Protein AF-A0A3A2ZWG3-F1 (afdb_monomer_lite)

Secondary structure (DSSP, 8-state):
---TTTTTTEEEEBTTTTB-S--SSEEEEETTT--EEEEE-SS-EEE-GGG----SSHHHHHHHHHHT---EESSGGG-SS---S--EEESSSTTSS-EE-TTSPBPPHHHHHTT--

Sequence (117 aa):
MYFNKGASGLTFYNSAHRSREYETPTKVCCSFCRSPIMDEGRRVCLIFPESIDFGDSPEEKLEWRKAFEVSCHIFYEERVLEILDGKTKWAGIDNNSEMLDDLGNPKGEEDRVHSLE

Foldseek 3Di:
DDDPPPCPQKWWADPVVRDRDDDAQIFIAGNPPRHTAWGDHPPDIGGDLVNDDDDPDPVRVVVSVVVPPDQEAACCCPDPDQDQPQHWYFVHDPPPGFTADSVRHGDDPVVVVVVPD

InterPro domains:
  IPR011057 Mss4-like superfamily [SSF51316] (5-96)

Structure (mmCIF, N/CA/C/O backbone):
data_AF-A0A3A2ZWG3-F1
#
_entry.id   AF-A0A3A2ZWG3-F1
#
loop_
_atom_site.group_PDB
_atom_site.id
_atom_site.type_symbol
_atom_site.label_atom_id
_atom_site.label_alt_id
_atom_site.label_comp_id
_atom_site.label_asym_id
_atom_site.label_entity_id
_atom_site.label_seq_id
_atom_site.pdbx_PDB_ins_code
_atom_site.Cartn_x
_atom_site.Cartn_y
_atom_site.Cartn_z
_atom_site.occupancy
_atom_site.B_iso_or_equiv
_atom_site.auth_seq_id
_atom_site.auth_comp_id
_atom_site.auth_asym_id
_atom_site.auth_atom_id
_atom_site.pdbx_PDB_model_num
ATOM 1 N N . MET A 1 1 ? 0.455 3.974 -14.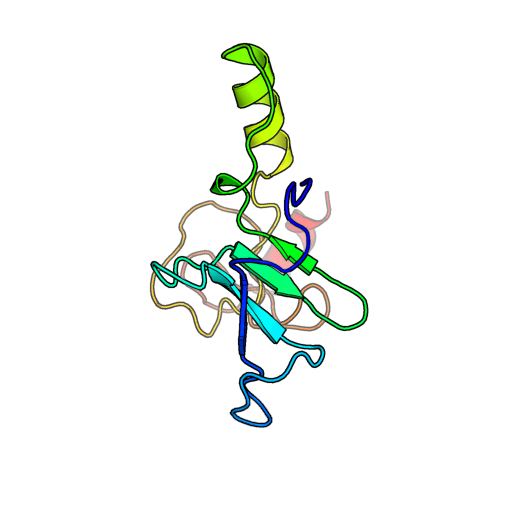958 1.00 61.56 1 MET A N 1
ATOM 2 C CA . MET A 1 1 ? 1.703 3.213 -14.739 1.00 61.56 1 MET A CA 1
ATOM 3 C C . MET A 1 1 ? 1.967 2.348 -15.964 1.00 61.56 1 MET A C 1
ATOM 5 O O . MET A 1 1 ? 1.154 1.483 -16.261 1.00 61.56 1 MET A O 1
ATOM 9 N N . TYR A 1 2 ? 3.032 2.625 -16.718 1.00 71.25 2 TYR A N 1
ATOM 10 C CA . TYR A 1 2 ? 3.375 1.878 -17.932 1.00 71.25 2 TYR A CA 1
ATOM 11 C C . TYR A 1 2 ? 4.712 1.160 -17.734 1.00 71.25 2 TYR A C 1
ATOM 13 O O . TYR A 1 2 ? 5.746 1.802 -17.558 1.00 71.25 2 TYR A O 1
ATOM 21 N N . PHE A 1 3 ? 4.697 -0.174 -17.759 1.00 82.50 3 PHE A N 1
ATOM 22 C CA . PHE A 1 3 ? 5.920 -0.974 -17.721 1.00 82.50 3 PHE A CA 1
ATOM 23 C C . PHE A 1 3 ? 6.554 -1.009 -19.115 1.00 82.50 3 PHE A C 1
ATOM 25 O O . PHE A 1 3 ? 6.177 -1.813 -19.966 1.00 82.50 3 PHE A O 1
ATOM 32 N N . ASN A 1 4 ? 7.554 -0.159 -19.348 1.00 86.12 4 ASN A N 1
ATOM 33 C CA . ASN A 1 4 ? 8.224 -0.024 -20.649 1.00 86.12 4 ASN A CA 1
ATOM 34 C C . ASN A 1 4 ? 8.954 -1.289 -21.145 1.00 86.12 4 ASN A C 1
ATOM 36 O O . ASN A 1 4 ? 9.284 -1.375 -22.326 1.00 86.12 4 ASN A O 1
ATOM 40 N N . LYS A 1 5 ? 9.197 -2.267 -20.266 1.00 89.19 5 LYS A N 1
ATOM 41 C CA . LYS A 1 5 ? 9.825 -3.562 -20.578 1.00 89.19 5 LYS A CA 1
ATOM 42 C C . LYS A 1 5 ? 8.927 -4.760 -20.232 1.00 89.19 5 LYS A C 1
ATOM 44 O O . LYS A 1 5 ? 9.417 -5.885 -20.090 1.00 89.19 5 LYS A O 1
ATOM 49 N N . GLY A 1 6 ? 7.620 -4.531 -20.078 1.00 89.19 6 GLY A N 1
ATOM 50 C CA . GLY A 1 6 ? 6.684 -5.546 -19.595 1.00 89.19 6 GLY A CA 1
ATOM 51 C C . GLY A 1 6 ? 7.113 -6.099 -18.232 1.00 89.19 6 GLY A C 1
ATOM 52 O O . GLY A 1 6 ? 7.567 -5.349 -17.373 1.00 89.19 6 GLY A O 1
ATOM 53 N N . ALA A 1 7 ? 7.028 -7.419 -18.051 1.00 91.38 7 ALA A N 1
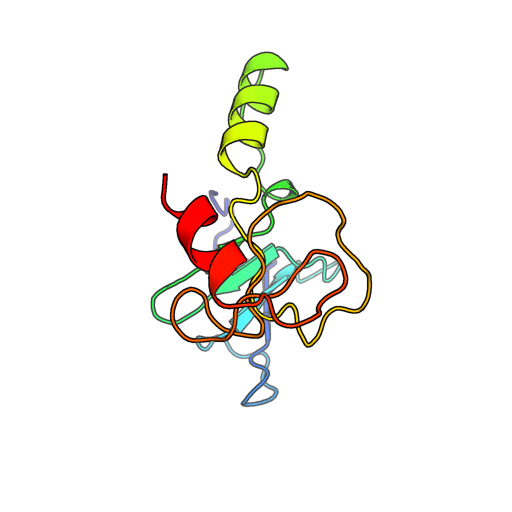ATOM 54 C CA . ALA A 1 7 ? 7.448 -8.082 -16.813 1.00 91.38 7 ALA A CA 1
ATOM 55 C C . ALA A 1 7 ? 8.978 -8.206 -16.646 1.00 91.38 7 ALA A C 1
ATOM 57 O O . ALA A 1 7 ? 9.456 -8.673 -15.610 1.00 91.38 7 ALA A O 1
ATOM 58 N N . SER A 1 8 ? 9.769 -7.811 -17.650 1.00 93.75 8 SER A N 1
ATOM 59 C CA . SER A 1 8 ? 11.228 -7.916 -17.575 1.00 93.75 8 SER A CA 1
ATOM 60 C C . SER A 1 8 ? 11.773 -6.986 -16.494 1.00 93.75 8 SER A C 1
ATOM 62 O O . SER A 1 8 ? 11.532 -5.781 -16.523 1.00 93.75 8 SER A O 1
ATOM 64 N N . GLY A 1 9 ? 12.554 -7.533 -15.562 1.00 93.12 9 GLY A N 1
ATOM 65 C CA . GLY A 1 9 ? 13.071 -6.774 -14.420 1.00 93.12 9 GLY A CA 1
ATOM 66 C C . GLY A 1 9 ? 12.129 -6.742 -13.212 1.00 93.12 9 GLY A C 1
ATOM 67 O O . GLY A 1 9 ? 12.429 -6.063 -12.230 1.00 93.12 9 GLY A O 1
ATOM 68 N N . LEU A 1 10 ? 11.016 -7.481 -13.258 1.00 94.38 10 LEU A N 1
ATOM 69 C CA . LEU A 1 10 ? 10.133 -7.700 -12.117 1.00 94.38 10 LEU A CA 1
ATOM 70 C C . LEU A 1 10 ? 10.405 -9.063 -11.477 1.00 94.38 10 LEU A C 1
ATOM 72 O O . LEU A 1 10 ? 10.844 -10.015 -12.121 1.00 94.38 10 LEU A O 1
ATOM 76 N N . THR A 1 11 ? 10.150 -9.150 -10.179 1.00 96.38 11 THR A N 1
ATOM 77 C CA . THR A 1 11 ? 10.069 -10.404 -9.433 1.00 96.38 11 THR A CA 1
ATOM 78 C C . THR A 1 11 ? 8.701 -10.500 -8.781 1.00 96.38 11 THR A C 1
ATOM 80 O O . THR A 1 11 ? 8.120 -9.484 -8.397 1.00 96.38 11 THR A O 1
ATOM 83 N N . PHE A 1 12 ? 8.237 -11.730 -8.600 1.00 97.06 12 PHE A N 1
ATOM 84 C CA . PHE A 1 12 ? 6.944 -12.027 -8.002 1.00 97.06 12 PHE A CA 1
ATOM 85 C C . PHE A 1 12 ? 7.135 -12.801 -6.702 1.00 97.06 12 PHE A C 1
ATOM 87 O O . PHE A 1 12 ? 8.144 -13.497 -6.530 1.00 97.06 12 PHE A O 1
ATOM 94 N N . TYR A 1 13 ? 6.199 -12.644 -5.772 1.00 97.31 13 TYR A N 1
ATOM 95 C CA . TYR A 1 13 ? 6.132 -13.463 -4.574 1.00 97.31 13 TYR A CA 1
ATOM 96 C C . TYR A 1 13 ? 4.687 -13.658 -4.122 1.00 97.31 13 TYR A C 1
ATOM 98 O O . TYR A 1 13 ? 4.003 -12.704 -3.744 1.00 97.31 13 TYR A O 1
ATOM 106 N N . ASN A 1 14 ? 4.249 -14.913 -4.102 1.00 96.56 14 ASN A N 1
ATOM 107 C CA . ASN A 1 14 ? 2.979 -15.323 -3.524 1.00 96.56 14 ASN A CA 1
ATOM 108 C C . ASN A 1 14 ? 3.234 -15.861 -2.111 1.00 96.56 14 ASN A C 1
ATOM 110 O O . ASN A 1 14 ? 3.911 -16.874 -1.927 1.00 96.56 14 ASN A O 1
ATOM 114 N N . SER A 1 15 ? 2.698 -15.182 -1.095 1.00 92.62 15 SER A N 1
ATOM 115 C CA . SER A 1 15 ? 2.926 -15.545 0.307 1.00 92.62 15 SER A CA 1
ATOM 116 C C . SER A 1 15 ? 2.189 -16.812 0.741 1.00 92.62 15 SER A C 1
ATOM 118 O O . SER A 1 15 ? 2.682 -17.508 1.628 1.00 92.62 15 SER A O 1
ATOM 120 N N . ALA A 1 16 ? 1.048 -17.133 0.123 1.00 93.94 16 ALA A N 1
ATOM 121 C CA . ALA A 1 16 ? 0.267 -18.326 0.448 1.00 93.94 16 ALA A CA 1
ATOM 122 C C . ALA A 1 16 ? 0.992 -19.604 0.006 1.00 93.94 16 ALA A C 1
ATOM 124 O O . ALA A 1 16 ? 1.084 -20.565 0.768 1.00 93.94 16 ALA A O 1
ATOM 125 N N . HIS A 1 17 ? 1.575 -19.580 -1.193 1.00 95.44 17 HIS A N 1
ATOM 126 C CA . HIS A 1 17 ? 2.310 -20.712 -1.760 1.00 95.44 17 HIS A CA 1
ATOM 127 C C . HIS A 1 17 ? 3.827 -20.629 -1.543 1.00 95.44 17 HIS A C 1
ATOM 129 O O . HIS A 1 17 ? 4.548 -21.556 -1.902 1.00 95.44 17 HIS A O 1
ATOM 135 N N . ARG A 1 18 ? 4.323 -19.534 -0.945 1.00 95.44 18 ARG A N 1
ATOM 136 C CA . ARG A 1 18 ? 5.759 -19.242 -0.754 1.00 95.44 18 ARG A CA 1
ATOM 137 C C . ARG A 1 18 ? 6.555 -19.391 -2.056 1.00 95.44 18 ARG A C 1
ATOM 139 O O . ARG A 1 18 ? 7.688 -19.871 -2.056 1.00 95.44 18 ARG A O 1
ATOM 146 N N . SER A 1 19 ? 5.945 -18.978 -3.165 1.00 95.81 19 SER A N 1
ATOM 147 C CA . SER A 1 19 ? 6.466 -19.165 -4.519 1.00 95.81 19 SER A CA 1
ATOM 148 C C . SER A 1 19 ? 6.894 -17.839 -5.137 1.00 95.81 19 SER A C 1
ATOM 150 O O . SER A 1 19 ? 6.398 -16.776 -4.764 1.00 95.81 19 SER A O 1
ATOM 152 N N . ARG A 1 20 ? 7.826 -17.915 -6.091 1.00 94.44 20 ARG A N 1
ATOM 153 C CA . ARG A 1 20 ? 8.238 -16.793 -6.953 1.00 94.44 20 ARG A CA 1
ATOM 154 C C . ARG A 1 20 ? 7.653 -16.874 -8.361 1.00 94.44 20 ARG A C 1
ATOM 156 O O . ARG A 1 20 ? 7.950 -16.019 -9.193 1.00 94.44 20 ARG A O 1
ATOM 163 N N . GLU A 1 21 ? 6.875 -17.913 -8.634 1.00 94.69 21 GLU A N 1
ATOM 164 C CA . GLU A 1 21 ? 6.090 -17.996 -9.856 1.00 94.69 21 GLU A CA 1
ATOM 165 C C . GLU A 1 21 ? 5.006 -16.921 -9.840 1.00 94.69 21 GLU A C 1
ATOM 167 O O . GLU A 1 21 ? 4.528 -16.503 -8.781 1.00 94.69 21 GLU A O 1
ATOM 172 N N . TYR A 1 22 ? 4.652 -16.441 -11.026 1.00 94.62 22 TYR A N 1
ATOM 173 C CA . TYR A 1 22 ? 3.584 -15.469 -11.154 1.00 94.62 22 TYR A CA 1
ATOM 174 C C . TYR A 1 22 ? 2.233 -16.144 -10.893 1.00 94.62 22 TYR A C 1
ATOM 176 O O . TYR A 1 22 ? 1.791 -16.980 -11.679 1.00 94.62 22 TYR A O 1
ATOM 184 N N . GLU A 1 23 ? 1.573 -15.750 -9.806 1.00 94.94 23 GLU A N 1
ATOM 185 C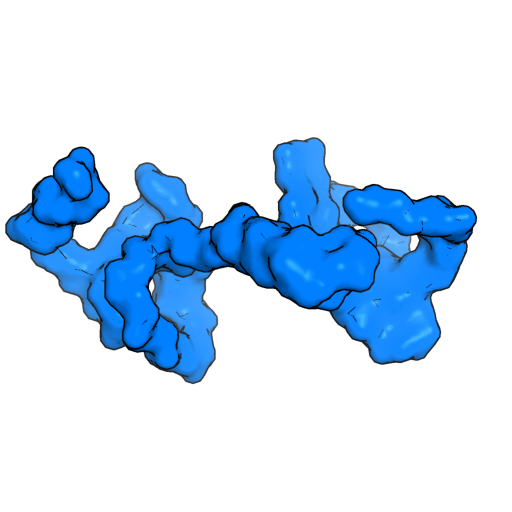 CA . GLU A 1 23 ? 0.222 -16.187 -9.466 1.00 94.94 23 GLU A CA 1
ATOM 186 C C . GLU A 1 23 ? -0.459 -15.151 -8.565 1.00 94.94 23 GLU A C 1
ATOM 188 O O . GLU A 1 23 ? 0.021 -14.861 -7.469 1.00 94.94 23 GLU A O 1
ATOM 193 N N . THR A 1 24 ? -1.617 -14.629 -8.980 1.00 95.56 24 THR A N 1
ATOM 194 C CA . THR A 1 24 ? -2.386 -13.696 -8.145 1.00 95.56 24 THR A CA 1
ATOM 195 C C . THR A 1 24 ? -3.062 -14.405 -6.953 1.00 95.56 24 THR A C 1
ATOM 197 O O . THR A 1 24 ? -3.739 -15.422 -7.153 1.00 95.56 24 THR A O 1
ATOM 200 N N . PRO A 1 25 ? -3.014 -13.841 -5.732 1.00 96.19 25 PRO A N 1
ATOM 201 C CA . PRO A 1 25 ? -2.391 -12.566 -5.386 1.00 96.19 25 PRO A CA 1
ATOM 202 C C . PRO A 1 25 ? -0.858 -12.648 -5.299 1.00 96.19 25 PRO A C 1
ATOM 204 O O . PRO A 1 25 ? -0.321 -13.561 -4.674 1.00 96.19 25 PRO A O 1
ATOM 207 N N . THR A 1 26 ? -0.156 -11.664 -5.862 1.00 96.69 26 THR A N 1
ATOM 208 C CA . THR A 1 26 ? 1.312 -11.602 -5.837 1.00 96.69 26 THR A CA 1
ATOM 209 C C . THR A 1 26 ? 1.824 -10.225 -5.449 1.00 96.69 26 THR A C 1
ATOM 211 O O . THR A 1 26 ? 1.297 -9.198 -5.866 1.00 96.69 26 THR A O 1
ATOM 214 N N . LYS A 1 27 ? 2.923 -10.219 -4.701 1.00 96.31 27 LYS A N 1
ATOM 215 C CA . LYS A 1 27 ? 3.761 -9.042 -4.473 1.00 96.31 27 LYS A CA 1
ATOM 216 C C . LYS A 1 27 ? 4.678 -8.856 -5.668 1.00 96.31 27 LYS A C 1
ATOM 218 O O . LYS A 1 27 ? 5.294 -9.827 -6.113 1.00 96.31 27 LYS A O 1
ATOM 223 N N . VAL A 1 28 ? 4.764 -7.642 -6.189 1.00 95.19 28 VAL A N 1
ATOM 224 C CA . VAL A 1 28 ? 5.603 -7.288 -7.335 1.00 95.19 28 VAL A CA 1
ATOM 225 C C . VAL A 1 28 ? 6.700 -6.347 -6.861 1.00 95.19 28 VAL A C 1
ATOM 227 O O . VAL A 1 28 ? 6.434 -5.274 -6.316 1.00 95.19 28 VAL A O 1
ATOM 230 N N . CYS A 1 29 ? 7.951 -6.735 -7.098 1.00 95.00 29 CYS A N 1
ATOM 231 C CA . CYS A 1 29 ? 9.121 -5.933 -6.743 1.00 95.00 29 CYS A CA 1
ATOM 232 C C . CYS A 1 29 ? 10.094 -5.832 -7.921 1.00 95.00 29 CYS A C 1
ATOM 234 O O . CYS A 1 29 ? 10.073 -6.653 -8.840 1.00 95.00 29 CYS A O 1
ATOM 236 N N . CYS A 1 30 ? 11.025 -4.880 -7.856 1.00 92.81 30 CYS A N 1
ATOM 237 C CA . CYS A 1 30 ? 12.171 -4.839 -8.764 1.00 92.81 30 CYS A CA 1
ATOM 238 C C . CYS A 1 30 ? 13.041 -6.098 -8.591 1.00 92.81 30 CYS A C 1
ATOM 240 O O . CYS A 1 30 ? 13.426 -6.453 -7.474 1.00 92.81 30 CYS A O 1
ATOM 242 N N . SER A 1 31 ? 13.401 -6.778 -9.681 1.00 95.25 31 SER A N 1
ATOM 243 C CA . SER A 1 31 ? 14.211 -8.003 -9.630 1.00 95.25 31 SER A CA 1
ATOM 244 C C . SER A 1 31 ? 15.655 -7.757 -9.182 1.00 95.25 31 SER A C 1
ATOM 246 O O . SER A 1 31 ? 16.311 -8.693 -8.726 1.00 95.25 31 SER A O 1
ATOM 248 N N . PHE A 1 32 ? 16.144 -6.518 -9.309 1.00 94.81 32 PHE A N 1
ATOM 249 C CA . PHE A 1 32 ? 17.505 -6.123 -8.949 1.00 94.81 32 PHE A CA 1
ATOM 250 C C . PHE A 1 32 ? 17.611 -5.682 -7.483 1.00 94.81 32 PHE A C 1
ATOM 252 O O . PHE A 1 32 ? 18.266 -6.349 -6.688 1.00 94.81 32 PHE A O 1
ATOM 259 N N . CYS A 1 33 ? 16.939 -4.589 -7.106 1.00 94.12 33 CYS A N 1
ATOM 260 C CA . CYS A 1 33 ? 17.055 -4.000 -5.766 1.00 94.12 33 CYS A CA 1
ATOM 261 C C . CYS A 1 33 ? 15.985 -4.472 -4.773 1.00 94.12 33 CYS A C 1
ATOM 263 O O . CYS A 1 33 ? 16.063 -4.130 -3.599 1.00 94.12 33 CYS A O 1
ATOM 265 N N . ARG A 1 34 ? 14.984 -5.242 -5.225 1.00 93.69 34 ARG A N 1
ATOM 266 C CA . ARG A 1 34 ? 13.851 -5.723 -4.410 1.00 93.69 34 ARG A CA 1
ATOM 267 C C . ARG A 1 34 ? 12.936 -4.635 -3.849 1.00 93.69 34 ARG A C 1
ATOM 269 O O . ARG A 1 34 ? 12.054 -4.965 -3.063 1.00 93.69 34 ARG A O 1
ATOM 276 N N . SER A 1 35 ? 13.075 -3.386 -4.299 1.00 92.62 35 SER A N 1
ATOM 277 C CA . SER A 1 35 ? 12.120 -2.323 -3.977 1.00 92.62 35 SER A CA 1
ATOM 278 C C . SER A 1 35 ? 10.695 -2.773 -4.330 1.00 92.62 35 SER A C 1
ATOM 280 O O . SER A 1 35 ? 10.493 -3.252 -5.456 1.00 92.62 35 SER A O 1
ATOM 282 N N . PRO A 1 36 ? 9.739 -2.676 -3.390 1.00 92.38 36 PRO A N 1
ATOM 283 C CA . PRO A 1 36 ? 8.347 -3.014 -3.646 1.00 92.38 36 PRO A CA 1
ATOM 284 C C . PRO A 1 36 ? 7.743 -2.010 -4.631 1.00 92.38 36 PRO A C 1
ATOM 286 O O . PRO A 1 36 ? 8.102 -0.836 -4.620 1.00 92.38 36 PRO A O 1
ATOM 289 N N . ILE A 1 37 ? 6.873 -2.494 -5.516 1.00 92.38 37 ILE A N 1
ATOM 290 C CA . ILE A 1 37 ? 6.276 -1.692 -6.592 1.00 92.38 37 ILE A CA 1
ATOM 291 C C . ILE A 1 37 ? 4.750 -1.696 -6.481 1.00 92.38 37 ILE A C 1
ATOM 293 O O . ILE A 1 37 ? 4.121 -0.640 -6.544 1.00 92.38 37 ILE A O 1
ATOM 297 N N . MET A 1 38 ? 4.153 -2.879 -6.326 1.00 94.19 38 MET A N 1
ATOM 298 C CA . MET A 1 38 ? 2.708 -3.052 -6.172 1.00 94.19 38 MET A CA 1
ATOM 299 C C . MET A 1 38 ? 2.371 -4.465 -5.685 1.00 94.19 38 MET A C 1
ATOM 301 O O . MET A 1 38 ? 3.170 -5.384 -5.861 1.00 94.19 38 MET A O 1
ATOM 305 N N . ASP A 1 39 ? 1.161 -4.647 -5.168 1.00 95.12 39 ASP A N 1
ATOM 306 C CA . ASP A 1 39 ? 0.546 -5.944 -4.903 1.00 95.12 39 ASP A CA 1
ATOM 307 C C . ASP A 1 39 ? -0.621 -6.150 -5.878 1.00 95.12 39 ASP A C 1
ATOM 309 O O . ASP A 1 39 ? -1.596 -5.396 -5.888 1.00 95.12 39 ASP A O 1
ATOM 313 N N . GLU A 1 40 ? -0.532 -7.189 -6.705 1.00 95.19 40 GLU A N 1
ATOM 314 C CA . GLU A 1 40 ? -1.568 -7.554 -7.667 1.00 95.19 40 GLU A CA 1
ATOM 315 C C . GLU A 1 40 ? -2.478 -8.626 -7.068 1.00 95.19 40 GLU A C 1
ATOM 317 O O . GLU A 1 40 ? -2.061 -9.756 -6.810 1.00 95.19 40 GLU A O 1
ATOM 322 N N . GLY A 1 41 ? -3.742 -8.280 -6.849 1.00 94.69 41 GLY A N 1
ATOM 323 C CA . GLY A 1 41 ? -4.811 -9.208 -6.511 1.00 94.69 41 GLY A CA 1
ATOM 324 C C . GLY A 1 41 ? -5.579 -9.677 -7.747 1.00 94.69 41 GLY A C 1
ATOM 325 O O . GLY A 1 41 ? -5.336 -9.261 -8.871 1.00 94.69 41 GLY A O 1
ATOM 326 N N . ARG A 1 42 ? -6.591 -10.524 -7.538 1.00 94.31 42 ARG A N 1
ATOM 327 C CA . ARG A 1 42 ? -7.416 -11.064 -8.642 1.00 94.31 42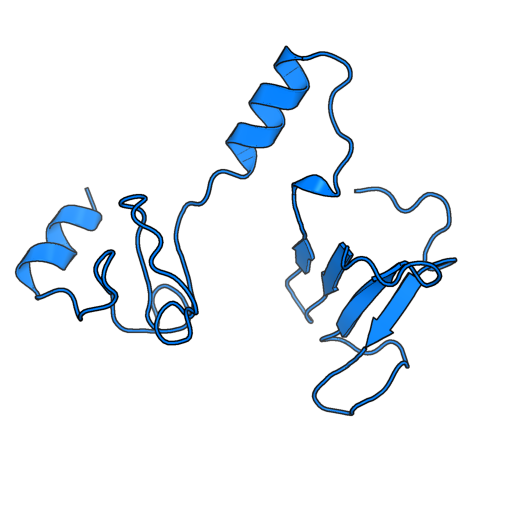 ARG A CA 1
ATOM 328 C C . ARG A 1 42 ? -8.330 -10.029 -9.306 1.00 94.31 42 ARG A C 1
ATOM 330 O O . ARG A 1 42 ? -8.812 -10.256 -10.408 1.00 94.31 42 ARG A O 1
ATOM 337 N N . ARG A 1 43 ? -8.660 -8.952 -8.589 1.00 94.38 43 ARG A N 1
ATOM 338 C CA . ARG A 1 43 ? -9.600 -7.894 -9.014 1.00 94.38 43 ARG A CA 1
ATOM 339 C C . ARG A 1 43 ? -9.196 -6.499 -8.528 1.00 94.38 43 ARG A C 1
ATOM 341 O O . ARG A 1 43 ? -9.977 -5.565 -8.634 1.00 94.38 43 ARG A O 1
ATOM 348 N N . VAL A 1 44 ? -8.014 -6.376 -7.934 1.00 92.00 44 VAL A N 1
ATOM 349 C CA . VAL A 1 44 ? -7.522 -5.144 -7.313 1.00 92.00 44 VAL A CA 1
ATOM 350 C C . VAL A 1 44 ? -6.015 -5.094 -7.484 1.00 92.00 44 VAL A C 1
ATOM 352 O O . VAL A 1 44 ? -5.368 -6.138 -7.482 1.00 92.00 44 VAL A O 1
ATOM 355 N N . CYS A 1 45 ? -5.465 -3.896 -7.620 1.00 92.75 45 CYS A N 1
ATOM 356 C CA . CYS A 1 45 ? -4.033 -3.664 -7.567 1.00 92.75 45 CYS A CA 1
ATOM 357 C C . CYS A 1 45 ? -3.772 -2.575 -6.528 1.00 92.75 45 CYS A C 1
ATOM 359 O O . CYS A 1 45 ? -4.404 -1.520 -6.579 1.00 92.75 45 CYS A O 1
ATOM 361 N N . LEU A 1 46 ? -2.878 -2.847 -5.583 1.00 92.38 46 LEU A N 1
ATOM 362 C CA . LEU A 1 46 ? -2.414 -1.878 -4.596 1.00 92.38 46 LEU A CA 1
ATOM 363 C C . LEU A 1 46 ? -1.048 -1.382 -5.052 1.00 92.38 46 LEU A C 1
ATOM 365 O O . LEU A 1 46 ? -0.106 -2.163 -5.131 1.00 92.38 46 LEU A O 1
ATOM 369 N N . ILE A 1 47 ? -0.939 -0.103 -5.390 1.00 90.00 47 ILE A N 1
ATOM 370 C CA . ILE A 1 47 ? 0.273 0.483 -5.972 1.00 90.00 47 ILE A CA 1
ATOM 371 C C . ILE A 1 47 ? 0.836 1.498 -4.984 1.00 90.00 47 ILE A C 1
ATOM 373 O O . ILE A 1 47 ? 0.067 2.239 -4.378 1.00 90.00 47 ILE A O 1
ATOM 377 N N . PHE A 1 48 ? 2.162 1.560 -4.856 1.00 87.19 48 PHE A N 1
ATOM 378 C CA . PHE A 1 48 ? 2.824 2.634 -4.113 1.00 87.19 48 PHE A CA 1
ATOM 379 C C . PHE A 1 48 ? 2.796 3.924 -4.950 1.00 87.19 48 PHE A C 1
ATOM 381 O O . PHE A 1 48 ? 3.447 3.955 -6.003 1.00 87.19 48 PHE A O 1
ATOM 388 N N . PRO A 1 49 ? 2.063 4.978 -4.538 1.00 85.56 49 PRO A N 1
ATOM 389 C CA . PRO A 1 49 ? 1.891 6.185 -5.351 1.00 85.56 49 PRO A CA 1
ATOM 390 C C . PRO A 1 49 ? 3.213 6.862 -5.720 1.00 85.56 49 PRO A C 1
ATOM 392 O O . PRO A 1 49 ? 3.366 7.359 -6.834 1.00 85.56 49 PRO A O 1
ATOM 395 N N . GLU A 1 50 ? 4.202 6.813 -4.825 1.00 81.94 50 GLU A N 1
ATOM 396 C CA . GLU A 1 50 ? 5.541 7.373 -5.028 1.00 81.94 50 GLU A CA 1
ATOM 397 C C . GLU A 1 50 ? 6.321 6.679 -6.150 1.00 81.94 50 GLU A C 1
ATOM 399 O O . GLU A 1 50 ? 7.286 7.238 -6.666 1.00 81.94 50 GLU A O 1
ATOM 404 N N . SER A 1 51 ? 5.915 5.467 -6.543 1.00 83.06 51 SER A N 1
ATOM 405 C CA . SER A 1 51 ? 6.518 4.737 -7.664 1.00 83.06 51 SER A CA 1
ATOM 406 C C . SER A 1 51 ? 5.973 5.173 -9.028 1.00 83.06 51 SER A C 1
ATOM 408 O O . SER A 1 51 ? 6.440 4.681 -10.057 1.00 83.06 51 SER A O 1
ATOM 410 N N . ILE A 1 52 ? 4.974 6.060 -9.065 1.00 84.50 52 ILE A N 1
ATOM 411 C CA . ILE A 1 52 ? 4.374 6.541 -10.306 1.00 84.50 52 ILE A CA 1
ATOM 412 C C . ILE A 1 52 ? 5.025 7.866 -10.696 1.00 84.50 52 ILE A C 1
ATOM 414 O O . ILE A 1 52 ? 4.833 8.886 -10.041 1.00 84.50 52 ILE A O 1
ATOM 418 N N . ASP A 1 53 ? 5.763 7.846 -11.802 1.00 84.50 53 ASP A N 1
ATOM 419 C CA . ASP A 1 53 ? 6.277 9.058 -12.435 1.00 84.50 53 ASP A CA 1
ATOM 420 C C . ASP A 1 53 ? 5.181 9.669 -13.321 1.00 84.50 53 ASP A C 1
ATOM 422 O O . ASP A 1 53 ? 4.795 9.089 -14.342 1.00 84.50 53 ASP A O 1
ATOM 426 N N . PHE A 1 54 ? 4.610 10.787 -12.871 1.00 85.06 54 PHE A N 1
ATOM 427 C CA . PHE A 1 54 ? 3.533 11.498 -13.553 1.00 85.06 54 PHE A CA 1
ATOM 428 C C . PHE A 1 54 ? 3.668 13.013 -13.366 1.00 85.06 54 PHE A C 1
ATOM 430 O O . PHE A 1 54 ? 3.969 13.485 -12.267 1.00 85.06 54 PHE A O 1
ATOM 437 N N . GLY A 1 55 ? 3.373 13.758 -14.434 1.00 86.31 55 GLY A N 1
ATOM 438 C CA . GLY A 1 55 ? 3.465 15.215 -14.487 1.00 86.31 55 GLY A CA 1
ATOM 439 C C . GLY A 1 55 ? 4.886 15.694 -14.774 1.00 86.31 55 GLY A C 1
ATOM 440 O O . GLY A 1 55 ? 5.852 15.216 -14.178 1.00 86.31 55 GLY A O 1
ATOM 441 N N . ASP A 1 56 ? 5.013 16.671 -15.664 1.00 89.19 56 ASP A N 1
ATOM 442 C CA . ASP A 1 56 ? 6.299 17.271 -16.024 1.00 89.19 56 ASP A CA 1
ATOM 443 C C . ASP A 1 56 ? 6.564 18.538 -15.199 1.00 89.19 56 ASP A C 1
ATOM 445 O O . ASP A 1 56 ? 7.717 18.840 -14.868 1.00 89.19 56 ASP A O 1
ATOM 449 N N . SER A 1 57 ? 5.504 19.246 -14.786 1.00 94.25 57 SER A N 1
ATOM 450 C CA . SER A 1 57 ? 5.615 20.448 -13.955 1.00 94.25 57 SER A CA 1
ATOM 451 C C . SER A 1 57 ? 5.460 20.168 -12.448 1.00 94.25 57 SER A C 1
ATOM 453 O O . SER A 1 57 ? 4.863 19.164 -12.041 1.00 94.25 57 SER A O 1
ATOM 455 N N . PRO A 1 58 ? 5.980 21.052 -11.573 1.00 90.88 58 PRO A N 1
ATOM 456 C CA . PRO A 1 58 ? 5.720 20.987 -10.134 1.00 90.88 58 PRO A CA 1
ATOM 457 C C . PRO A 1 58 ? 4.225 20.991 -9.778 1.00 90.88 58 PRO A C 1
ATOM 459 O O . PRO A 1 58 ? 3.822 20.309 -8.837 1.00 90.88 58 PRO A O 1
ATOM 462 N N . GLU A 1 59 ? 3.409 21.730 -10.530 1.00 93.88 59 GLU A N 1
ATOM 463 C CA . GLU A 1 59 ? 1.964 21.848 -10.323 1.00 93.88 59 GLU A CA 1
ATOM 464 C C . GLU A 1 59 ? 1.247 20.536 -10.655 1.00 93.88 59 GLU A C 1
ATOM 466 O O . GLU A 1 59 ? 0.463 20.048 -9.845 1.00 93.88 59 GLU A O 1
ATOM 471 N N . GLU A 1 60 ? 1.564 19.911 -11.791 1.00 91.44 60 GLU A N 1
ATOM 472 C CA . GLU A 1 60 ? 0.993 18.610 -12.169 1.00 91.44 60 GLU A CA 1
ATOM 473 C C . GLU A 1 60 ? 1.366 17.518 -11.163 1.00 91.44 60 GLU A C 1
ATOM 475 O O . GLU A 1 60 ? 0.523 16.716 -10.759 1.00 91.44 60 GLU A O 1
ATOM 480 N N . LYS A 1 61 ? 2.620 17.525 -10.694 1.00 88.12 61 LYS A N 1
ATOM 481 C CA . LYS A 1 61 ? 3.086 16.613 -9.640 1.00 88.12 61 LYS A CA 1
ATOM 482 C C . LYS A 1 61 ? 2.338 16.828 -8.328 1.00 88.12 61 LYS A C 1
ATOM 484 O O . LYS A 1 61 ? 2.091 15.864 -7.606 1.00 88.12 61 LYS A O 1
ATOM 489 N N . LEU A 1 62 ? 1.997 18.072 -7.992 1.00 88.88 62 LEU A N 1
ATOM 490 C CA . LEU A 1 62 ? 1.224 18.386 -6.793 1.00 88.88 62 LEU A CA 1
ATOM 491 C C . LEU A 1 62 ? -0.216 17.877 -6.907 1.00 88.88 62 LEU A C 1
ATOM 493 O O . LEU A 1 62 ? -0.698 17.230 -5.979 1.00 88.88 62 LEU A O 1
ATOM 497 N N . GLU A 1 63 ? -0.882 18.132 -8.032 1.00 90.62 63 GLU A N 1
ATOM 498 C CA . GLU A 1 63 ? -2.243 17.641 -8.275 1.00 90.62 63 GLU A CA 1
ATOM 499 C C . GLU A 1 63 ? -2.298 16.112 -8.266 1.00 90.62 63 GLU A C 1
ATOM 501 O O . GLU A 1 63 ? -3.176 15.522 -7.635 1.00 90.62 63 GLU A O 1
ATOM 506 N N . TRP A 1 64 ? -1.298 15.457 -8.861 1.00 88.19 64 TRP A N 1
ATOM 507 C CA . TRP A 1 64 ? -1.165 14.006 -8.800 1.00 88.19 64 TRP A CA 1
ATOM 508 C C . TRP A 1 64 ? -1.055 13.492 -7.364 1.00 88.19 64 TRP A C 1
ATOM 510 O O . TRP A 1 64 ? -1.765 12.566 -6.990 1.00 88.19 64 TRP A O 1
ATOM 520 N N . ARG A 1 65 ? -0.221 14.113 -6.521 1.00 86.50 65 ARG A N 1
ATOM 521 C CA . ARG A 1 65 ? -0.089 13.705 -5.111 1.00 86.50 65 ARG A CA 1
ATOM 522 C C . ARG A 1 65 ? -1.401 13.835 -4.343 1.00 86.50 65 ARG A C 1
ATOM 524 O O . ARG A 1 65 ? -1.712 12.953 -3.552 1.00 86.50 65 ARG A O 1
ATOM 531 N N . LYS A 1 66 ? -2.178 14.894 -4.592 1.00 90.12 66 LYS A N 1
ATOM 532 C CA . LYS A 1 66 ? -3.496 15.081 -3.962 1.00 90.12 66 LYS A CA 1
ATOM 533 C C . LYS A 1 66 ? -4.483 13.982 -4.354 1.00 90.12 66 LYS A C 1
ATOM 535 O O . LYS A 1 66 ? -5.264 13.546 -3.520 1.00 90.12 66 LYS A O 1
ATOM 540 N N . ALA A 1 67 ? -4.425 13.492 -5.593 1.00 89.69 67 ALA A N 1
ATOM 541 C CA . ALA A 1 67 ? -5.298 12.409 -6.051 1.00 89.69 67 ALA A CA 1
ATOM 542 C C . ALA A 1 67 ? -5.075 11.075 -5.306 1.00 89.69 67 ALA A C 1
ATOM 544 O O . ALA A 1 67 ? -5.962 10.225 -5.313 1.00 89.69 67 ALA A O 1
ATOM 545 N N . PHE A 1 68 ? -3.918 10.897 -4.657 1.00 89.62 68 PHE A N 1
ATOM 546 C CA . PHE A 1 68 ? -3.585 9.729 -3.829 1.00 89.62 68 PHE A CA 1
ATOM 547 C C . PHE A 1 68 ? -3.627 10.028 -2.329 1.00 89.62 68 PHE A C 1
ATOM 549 O O . PHE A 1 68 ? -3.081 9.262 -1.534 1.00 89.62 68 PHE A O 1
ATOM 556 N N . GLU A 1 69 ? -4.2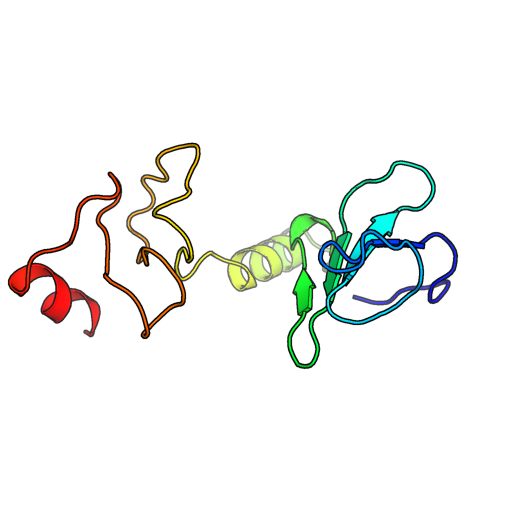50 11.136 -1.924 1.00 91.31 69 GLU A N 1
ATOM 557 C CA . GLU A 1 69 ? -4.426 11.421 -0.507 1.00 91.31 69 GLU A CA 1
ATOM 558 C C . GLU A 1 69 ? -5.212 10.292 0.174 1.00 91.31 69 GLU A C 1
ATOM 560 O O . GLU A 1 69 ? -6.202 9.775 -0.351 1.00 91.31 69 GLU A O 1
ATOM 565 N N . VAL A 1 70 ? -4.750 9.902 1.362 1.00 93.12 70 VAL A N 1
ATOM 566 C CA . VAL A 1 70 ? -5.367 8.837 2.149 1.00 93.12 70 VAL A CA 1
ATOM 567 C C . VAL A 1 70 ? -6.798 9.233 2.516 1.00 93.12 70 VAL A C 1
ATOM 569 O O . VAL A 1 70 ? -7.038 10.268 3.144 1.00 93.12 70 VAL A O 1
ATOM 572 N N . SER A 1 71 ? -7.754 8.383 2.144 1.00 94.19 71 SER A N 1
ATOM 573 C CA . SER A 1 71 ? -9.160 8.523 2.529 1.00 94.19 71 SER A CA 1
ATOM 574 C C . SER A 1 71 ? -9.479 7.790 3.833 1.00 94.19 71 SER A C 1
ATOM 576 O O . SER A 1 71 ? -10.294 8.263 4.623 1.00 94.19 71 SER A O 1
ATOM 578 N N . CYS A 1 72 ? -8.833 6.646 4.075 1.00 96.19 72 CYS A N 1
ATOM 579 C CA . CYS A 1 72 ? -8.966 5.856 5.294 1.00 96.19 72 CYS A CA 1
ATOM 580 C C . CYS A 1 72 ? -7.789 4.884 5.475 1.00 96.19 72 CYS A C 1
ATOM 582 O O . CYS A 1 72 ? -7.022 4.636 4.544 1.00 96.19 72 CYS A O 1
ATOM 584 N N . HIS A 1 73 ? -7.699 4.297 6.668 1.00 96.25 73 HIS A N 1
ATOM 585 C CA . HIS A 1 73 ? -6.785 3.211 7.008 1.00 96.25 73 HIS A CA 1
ATOM 586 C C . HIS A 1 73 ? -7.574 1.927 7.239 1.00 96.25 73 HIS A C 1
ATOM 588 O O . HIS A 1 73 ? -8.510 1.913 8.037 1.00 96.25 73 HIS A O 1
ATOM 594 N N . ILE A 1 74 ? -7.177 0.852 6.567 1.00 96.94 74 ILE A N 1
ATOM 595 C CA . ILE A 1 74 ? -7.687 -0.507 6.784 1.00 96.94 74 ILE A CA 1
ATOM 596 C C . ILE A 1 74 ? -6.628 -1.341 7.505 1.00 96.94 74 ILE A C 1
ATOM 598 O O . ILE A 1 74 ? -5.439 -1.044 7.403 1.00 96.94 74 ILE A O 1
ATOM 602 N N . PHE A 1 75 ? -7.051 -2.392 8.209 1.00 96.94 75 PHE A N 1
ATOM 603 C CA . PHE A 1 75 ? -6.172 -3.236 9.031 1.00 96.94 75 PHE A CA 1
ATOM 604 C C . PHE A 1 75 ? -5.417 -2.468 10.135 1.00 96.94 75 PHE A C 1
ATOM 606 O O . PHE A 1 75 ? -4.294 -2.816 10.493 1.00 96.94 75 PHE A O 1
ATOM 613 N N . TYR A 1 76 ? -6.024 -1.411 10.682 1.00 97.56 76 TYR A N 1
ATOM 614 C CA . TYR A 1 76 ? -5.385 -0.515 11.652 1.00 97.56 76 TYR A CA 1
ATOM 615 C C . TYR A 1 76 ? -5.191 -1.152 13.046 1.00 97.56 76 TYR A C 1
ATOM 617 O O . TYR A 1 76 ? -4.427 -0.642 13.867 1.00 97.56 76 TYR A O 1
ATOM 625 N N . GLU A 1 77 ? -5.829 -2.292 13.325 1.00 97.06 77 GLU A N 1
ATOM 626 C CA . GLU A 1 77 ? -5.566 -3.085 14.537 1.00 97.06 77 GLU A CA 1
ATOM 627 C C . GLU A 1 77 ? -4.138 -3.663 14.547 1.00 97.06 77 GLU A C 1
ATOM 629 O O . GLU A 1 77 ? -3.499 -3.723 15.592 1.00 97.06 77 GLU A O 1
ATOM 634 N N . GLU A 1 78 ? -3.593 -3.974 13.367 1.00 96.75 78 GLU A N 1
ATOM 635 C CA . GLU A 1 78 ? -2.245 -4.532 13.164 1.00 96.75 78 GLU A CA 1
ATOM 636 C C . GLU A 1 78 ? -1.185 -3.440 12.910 1.00 96.75 78 GLU A C 1
ATOM 638 O O . GLU A 1 78 ? -0.108 -3.692 12.357 1.00 96.75 78 GLU A O 1
ATOM 643 N N . ARG A 1 79 ? -1.488 -2.184 13.259 1.00 95.38 79 ARG A N 1
ATOM 644 C CA . ARG A 1 79 ? -0.561 -1.067 13.053 1.00 95.38 79 ARG A CA 1
ATOM 645 C C . ARG A 1 79 ? 0.677 -1.209 13.937 1.00 95.38 79 ARG A C 1
ATOM 647 O O . ARG A 1 79 ? 0.622 -1.639 15.084 1.00 95.38 79 ARG A O 1
ATOM 654 N N . VAL A 1 80 ? 1.806 -0.745 13.412 1.00 95.88 80 VAL A N 1
ATOM 655 C CA . VAL A 1 80 ? 3.072 -0.679 14.163 1.00 95.88 80 VAL A CA 1
ATOM 656 C C . VAL A 1 80 ? 3.255 0.685 14.838 1.00 95.88 80 VAL A C 1
ATOM 658 O O . VAL A 1 80 ? 4.035 0.822 15.777 1.00 95.88 80 VAL A O 1
ATOM 661 N N . LEU A 1 81 ? 2.562 1.711 14.340 1.00 95.56 81 LEU A N 1
ATOM 662 C CA . LEU A 1 81 ? 2.691 3.105 14.752 1.00 95.56 81 LEU A CA 1
ATOM 663 C C . LEU A 1 81 ? 1.310 3.765 14.714 1.00 95.56 81 LEU A C 1
ATOM 665 O O . LEU A 1 81 ? 0.498 3.434 13.849 1.00 95.56 81 LEU A O 1
ATOM 669 N N . GLU A 1 82 ? 1.079 4.728 15.605 1.00 95.31 82 GLU A N 1
ATOM 670 C CA . GLU A 1 82 ? -0.112 5.579 15.556 1.00 95.31 82 GLU A CA 1
ATOM 671 C C . GLU A 1 82 ? -0.005 6.597 14.412 1.00 95.31 82 GLU A C 1
ATOM 673 O O . GLU A 1 82 ? 1.013 7.278 14.260 1.00 95.31 82 GLU A O 1
ATOM 678 N N . ILE A 1 83 ? -1.069 6.720 13.621 1.00 95.50 83 ILE A N 1
ATOM 679 C CA . ILE A 1 83 ? -1.210 7.667 12.513 1.00 95.50 83 ILE A CA 1
ATOM 680 C C . ILE A 1 83 ? -2.279 8.694 12.895 1.00 95.50 83 ILE A C 1
ATOM 682 O O . ILE A 1 83 ? -3.473 8.493 12.685 1.00 95.50 83 ILE A O 1
ATOM 686 N N . LEU A 1 84 ? -1.826 9.809 13.466 1.00 96.12 84 LEU A N 1
ATOM 687 C CA . LEU A 1 84 ? -2.672 10.880 14.007 1.00 96.12 84 LEU A CA 1
ATOM 688 C C . LEU A 1 84 ? -3.108 11.878 12.916 1.00 96.12 84 LEU A C 1
ATOM 690 O O . LEU A 1 84 ? -2.782 13.064 12.976 1.00 96.12 84 LEU A O 1
ATOM 694 N N . ASP A 1 85 ? -3.754 11.384 11.862 1.00 95.06 85 ASP A N 1
ATOM 695 C CA . ASP A 1 85 ? -4.161 12.180 10.696 1.00 95.06 85 ASP A CA 1
ATOM 696 C C . ASP A 1 85 ? -5.660 12.520 10.658 1.00 95.06 85 ASP A C 1
ATOM 698 O O . ASP A 1 85 ? -6.118 13.166 9.712 1.00 95.06 85 ASP A O 1
ATOM 702 N N . GLY A 1 86 ? -6.435 12.082 11.657 1.00 95.19 86 GLY A N 1
ATOM 703 C CA . GLY A 1 86 ? -7.884 12.270 11.722 1.00 95.19 86 GLY A CA 1
ATOM 704 C C . GLY A 1 86 ? -8.682 11.557 10.624 1.00 95.19 86 GLY A C 1
ATOM 705 O O . GLY A 1 86 ? -9.899 11.730 10.553 1.00 95.19 86 GLY A O 1
ATOM 706 N N . LYS A 1 87 ? -8.041 10.761 9.757 1.00 96.25 87 LYS A N 1
ATOM 707 C CA . LYS A 1 87 ? -8.726 9.984 8.715 1.00 96.25 87 LYS A CA 1
ATOM 708 C C . LYS A 1 87 ? -9.369 8.744 9.326 1.00 96.25 87 LYS A C 1
ATOM 710 O O . LYS A 1 87 ? -8.861 8.183 10.299 1.00 96.25 87 LYS A O 1
ATOM 715 N N . THR A 1 88 ? -10.458 8.279 8.718 1.00 97.19 88 THR A N 1
ATOM 716 C CA . THR A 1 88 ? -11.195 7.088 9.161 1.00 97.19 88 THR A CA 1
ATOM 717 C C . THR A 1 88 ? -10.276 5.879 9.296 1.00 97.19 88 THR A C 1
ATOM 719 O O . THR A 1 88 ? -9.478 5.604 8.402 1.00 97.19 88 THR A O 1
ATOM 722 N N . LYS A 1 89 ? -10.410 5.137 10.396 1.00 97.56 89 LYS A N 1
ATOM 723 C CA . LYS A 1 89 ? -9.619 3.939 10.687 1.00 97.56 89 LYS A CA 1
ATOM 724 C C . LYS A 1 89 ? -10.540 2.752 10.899 1.00 97.56 89 LYS A C 1
ATOM 726 O O . LYS A 1 89 ? -11.511 2.841 11.646 1.00 97.56 89 LYS A O 1
ATOM 731 N N . TRP A 1 90 ? -10.218 1.649 10.244 1.00 97.88 90 TRP A N 1
ATOM 732 C CA . TRP A 1 90 ? -10.926 0.381 10.315 1.00 97.88 90 TRP A CA 1
ATOM 733 C C . TRP A 1 90 ? -9.987 -0.671 10.898 1.00 97.88 90 TRP A C 1
ATOM 735 O O . TRP A 1 90 ? -8.844 -0.796 10.455 1.00 97.88 90 TRP A O 1
ATOM 745 N N . ALA A 1 91 ? -10.465 -1.445 11.874 1.00 97.56 91 ALA A N 1
ATOM 746 C CA . ALA A 1 91 ? -9.701 -2.544 12.463 1.00 97.56 91 ALA A CA 1
ATOM 747 C C . ALA A 1 91 ? -9.246 -3.565 11.402 1.00 97.56 91 ALA A C 1
ATOM 749 O O . ALA A 1 91 ? -8.117 -4.041 11.450 1.00 97.56 91 ALA A O 1
ATOM 750 N N . GLY A 1 92 ? -10.095 -3.825 10.400 1.00 97.44 92 GLY A N 1
ATOM 751 C CA . GLY A 1 92 ? -9.862 -4.709 9.260 1.00 97.44 92 GLY A CA 1
ATOM 752 C C . GLY A 1 92 ? -10.266 -4.047 7.939 1.00 97.44 92 GLY A C 1
ATOM 753 O O . GLY A 1 92 ? -9.853 -2.926 7.656 1.00 97.44 92 GLY A O 1
ATOM 754 N N . ILE A 1 93 ? -11.049 -4.751 7.116 1.00 95.12 93 ILE A N 1
ATOM 755 C CA . ILE A 1 93 ? -11.560 -4.231 5.836 1.00 95.12 93 ILE A CA 1
ATOM 756 C C . ILE A 1 93 ? -12.593 -3.125 6.076 1.00 95.12 93 ILE A C 1
ATOM 758 O O . ILE A 1 93 ? -13.465 -3.251 6.938 1.00 95.12 93 ILE A O 1
ATOM 762 N N . ASP A 1 94 ? -12.528 -2.074 5.262 1.00 94.94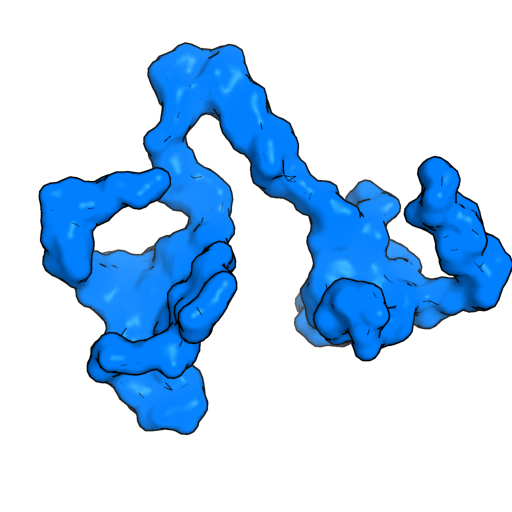 94 ASP A N 1
ATOM 763 C CA . ASP A 1 94 ? -13.459 -0.955 5.306 1.00 94.94 94 ASP A CA 1
ATOM 764 C C . ASP A 1 94 ? -14.917 -1.414 5.168 1.00 94.94 94 ASP A C 1
ATOM 766 O O . ASP A 1 94 ? -15.236 -2.369 4.452 1.00 94.94 94 ASP A O 1
ATOM 770 N N . ASN A 1 95 ? -15.817 -0.750 5.897 1.00 93.50 95 ASN A N 1
ATOM 771 C CA . ASN A 1 95 ? -17.256 -1.037 5.920 1.00 93.50 95 ASN A CA 1
ATOM 772 C C . ASN A 1 95 ? -17.638 -2.462 6.372 1.00 93.50 95 ASN A C 1
ATOM 774 O O . ASN A 1 95 ? -18.818 -2.806 6.370 1.00 93.50 95 ASN A O 1
ATOM 778 N N . ASN A 1 96 ? -16.667 -3.287 6.777 1.00 95.19 96 ASN A N 1
ATOM 779 C CA . ASN A 1 96 ? -16.862 -4.678 7.193 1.00 95.19 96 ASN A CA 1
ATOM 780 C C . ASN A 1 96 ? -16.165 -5.004 8.525 1.00 95.19 96 ASN A C 1
ATOM 782 O O . ASN A 1 96 ? -16.145 -6.163 8.940 1.00 95.19 96 ASN A O 1
ATOM 786 N N . SER A 1 97 ? -15.587 -4.007 9.195 1.00 96.62 97 SER A N 1
ATOM 787 C CA . SER A 1 97 ? -14.938 -4.153 10.499 1.00 96.62 97 SER A CA 1
ATOM 788 C C . SER A 1 97 ? -15.319 -3.019 11.449 1.00 96.62 97 SER A C 1
ATOM 790 O O . SER A 1 97 ? -16.007 -2.076 11.072 1.00 96.62 97 SER A O 1
ATOM 792 N N . GLU A 1 98 ? -14.840 -3.084 12.688 1.00 96.62 98 GLU A N 1
ATOM 793 C CA . GLU A 1 98 ? -15.010 -2.001 13.656 1.00 96.62 98 GLU A CA 1
ATOM 794 C C . GLU A 1 98 ? -14.231 -0.736 13.253 1.00 96.62 98 GLU A C 1
ATOM 796 O O . GLU A 1 98 ? -13.141 -0.826 12.680 1.00 96.62 98 GLU A O 1
ATOM 801 N N . MET A 1 99 ? -14.805 0.437 13.543 1.00 96.81 99 MET A N 1
ATOM 802 C CA . MET A 1 99 ? -14.141 1.734 13.396 1.00 96.81 99 MET A CA 1
ATOM 803 C C . MET A 1 99 ? -13.313 2.054 14.638 1.00 96.81 99 MET A C 1
ATOM 805 O O . MET A 1 99 ? -13.798 1.915 15.763 1.00 96.81 99 MET A O 1
ATOM 809 N N . LEU A 1 100 ? -12.099 2.548 14.417 1.00 96.56 100 LEU A N 1
ATOM 810 C CA . LEU A 1 100 ? -11.144 2.906 15.458 1.00 96.56 100 LEU A CA 1
ATOM 811 C C . LEU A 1 100 ? -10.880 4.419 15.480 1.00 96.56 100 LEU A C 1
ATOM 813 O O . LEU A 1 100 ? -11.096 5.124 14.487 1.00 96.56 100 LEU A O 1
ATOM 817 N N . ASP A 1 101 ? -10.436 4.927 16.625 1.00 95.88 101 ASP A N 1
ATOM 818 C CA . ASP A 1 101 ? -9.862 6.265 16.753 1.00 95.88 101 ASP A CA 1
ATOM 819 C C . ASP A 1 101 ? -8.380 6.287 16.321 1.00 95.88 101 ASP A C 1
ATOM 821 O O . ASP A 1 101 ? -7.795 5.263 15.957 1.00 95.88 101 ASP A O 1
ATOM 825 N N . ASP A 1 102 ? -7.762 7.469 16.340 1.00 95.75 102 ASP A N 1
ATOM 826 C CA . ASP A 1 102 ? -6.358 7.652 15.946 1.00 95.75 102 ASP A CA 1
ATOM 827 C C . ASP A 1 102 ? -5.363 6.912 16.853 1.00 95.75 102 ASP A C 1
ATOM 829 O O . ASP A 1 102 ? -4.233 6.677 16.432 1.00 95.75 102 ASP A O 1
ATOM 833 N N . LEU A 1 103 ? -5.799 6.521 18.054 1.00 95.12 103 LEU A N 1
ATOM 834 C CA . LEU A 1 103 ? -5.053 5.728 19.031 1.00 95.12 103 LEU A CA 1
ATOM 835 C C . LEU A 1 103 ? -5.396 4.228 18.945 1.00 95.12 103 LEU A C 1
ATOM 837 O O . LEU A 1 103 ? -4.933 3.434 19.765 1.00 95.12 103 LEU A O 1
ATOM 841 N N . GLY A 1 104 ? -6.233 3.841 17.979 1.00 94.12 104 GLY A N 1
ATOM 842 C CA . GLY A 1 104 ? -6.673 2.477 17.725 1.00 94.12 104 GLY A CA 1
ATOM 843 C C . GLY A 1 104 ? -7.680 1.905 18.717 1.00 94.12 104 GLY A C 1
ATOM 844 O O . GLY A 1 104 ? -7.815 0.684 18.771 1.00 94.12 104 GLY A O 1
ATOM 845 N N . ASN A 1 105 ? -8.378 2.732 19.495 1.00 95.25 105 ASN A N 1
ATOM 846 C CA . ASN A 1 105 ? -9.469 2.268 20.350 1.00 95.25 105 ASN A CA 1
ATOM 847 C C . ASN A 1 105 ? -10.787 2.215 19.563 1.00 95.25 105 ASN A C 1
ATOM 849 O O . ASN A 1 105 ? -11.001 3.057 18.687 1.00 95.25 105 ASN A O 1
ATOM 853 N N . PRO A 1 106 ? -11.704 1.287 19.885 1.00 95.25 106 PRO A N 1
ATOM 854 C CA . PRO A 1 106 ? -13.045 1.272 19.310 1.00 95.25 106 PRO A CA 1
ATOM 855 C C . PRO A 1 106 ? -13.773 2.609 19.483 1.00 95.25 106 PRO A C 1
ATOM 857 O O . PRO A 1 106 ? -13.910 3.108 20.601 1.00 95.25 106 PRO A O 1
ATOM 860 N N . LYS A 1 107 ? -14.295 3.168 18.384 1.00 89.69 107 LYS A N 1
ATOM 861 C CA . LYS A 1 107 ? -15.187 4.333 18.447 1.00 89.69 107 LYS A CA 1
ATOM 862 C C . LYS A 1 107 ? -16.559 3.926 18.980 1.00 89.69 107 LYS A C 1
ATOM 864 O O . LYS A 1 107 ? -17.168 2.980 18.457 1.00 89.69 107 LYS A O 1
ATOM 869 N N . GLY A 1 108 ? -17.049 4.671 19.974 1.00 78.12 108 GLY A N 1
ATOM 870 C CA . GLY A 1 108 ? -18.404 4.533 20.512 1.00 78.12 108 GLY A CA 1
ATOM 871 C C . GLY A 1 108 ? -19.478 4.846 19.463 1.00 78.12 108 GLY A C 1
ATOM 872 O O . GLY A 1 108 ? -19.190 5.436 18.423 1.00 78.12 108 GLY A O 1
ATOM 873 N N . GLU A 1 109 ? -20.726 4.437 19.711 1.00 64.06 109 GLU A N 1
ATOM 874 C CA . GLU A 1 109 ? -21.835 4.619 18.753 1.00 64.06 109 GLU A CA 1
ATOM 875 C C . GLU A 1 109 ? -22.085 6.092 18.380 1.00 64.06 109 GLU A C 1
ATOM 877 O O . GLU A 1 109 ? -22.427 6.373 17.233 1.00 64.06 109 GLU A O 1
ATOM 882 N N . GLU A 1 110 ? -21.847 7.032 19.299 1.00 60.69 110 GLU A N 1
ATOM 883 C CA . GLU A 1 110 ? -22.041 8.474 19.076 1.00 60.69 110 GLU A CA 1
ATOM 884 C C . GLU A 1 110 ? -21.053 9.061 18.045 1.00 60.69 110 GLU A C 1
ATOM 886 O O . GLU A 1 110 ? -21.429 9.907 17.234 1.00 60.69 110 GLU A O 1
ATOM 891 N N . ASP A 1 111 ? -19.820 8.547 17.981 1.00 59.12 111 ASP A N 1
ATOM 892 C CA . ASP A 1 111 ? -18.772 9.041 17.071 1.00 59.12 111 ASP A CA 1
ATOM 893 C C . ASP A 1 111 ? -18.923 8.530 15.627 1.00 59.12 111 ASP A C 1
ATOM 895 O O . ASP A 1 111 ? -18.326 9.074 14.690 1.00 59.12 111 ASP A O 1
ATOM 899 N N . ARG A 1 112 ? -19.706 7.463 15.420 1.00 56.28 112 ARG A N 1
ATOM 900 C CA . ARG A 1 112 ? -19.905 6.845 14.096 1.00 56.28 112 ARG A CA 1
ATOM 901 C C . ARG A 1 112 ? -20.855 7.659 13.216 1.00 56.28 112 ARG A C 1
ATOM 903 O O . ARG A 1 112 ? -20.702 7.656 11.998 1.00 56.28 112 ARG A O 1
ATOM 910 N N . VAL A 1 113 ? -21.797 8.384 13.821 1.00 53.16 113 VAL A N 1
ATOM 911 C CA . VAL A 1 113 ? -22.837 9.149 13.108 1.00 53.16 113 VAL A CA 1
ATOM 912 C C . VAL A 1 113 ? -22.279 10.435 12.490 1.00 53.16 113 VAL A C 1
ATOM 914 O O . VAL A 1 113 ? -22.619 10.762 11.359 1.00 53.16 113 VAL A O 1
ATOM 917 N N . HIS A 1 114 ? -21.344 11.110 13.163 1.00 52.16 114 HIS A N 1
ATOM 918 C CA . HIS A 1 114 ? -20.714 12.343 12.664 1.00 52.16 114 HIS A CA 1
ATOM 919 C C . HIS A 1 114 ? -19.727 12.141 11.500 1.00 52.16 114 HIS A C 1
ATOM 921 O O . HIS A 1 114 ? -19.238 13.115 10.940 1.00 52.16 114 HIS A O 1
ATOM 927 N N . SER A 1 115 ? -19.415 10.894 11.133 1.00 52.44 115 SER A N 1
ATOM 928 C CA . SER A 1 115 ? -18.466 10.578 10.052 1.00 52.44 115 SER A CA 1
ATOM 929 C C . SER A 1 115 ? -19.138 10.415 8.675 1.00 52.44 115 SER A C 1
ATOM 931 O O . SER A 1 115 ? -18.446 10.147 7.695 1.00 52.44 115 SER A O 1
ATOM 933 N N . LEU A 1 116 ? -20.475 10.499 8.610 1.00 48.50 116 LEU A N 1
ATOM 934 C CA . LEU A 1 116 ? -21.292 10.251 7.410 1.00 48.50 116 LEU A CA 1
ATOM 935 C C . LEU A 1 116 ? -21.910 11.529 6.804 1.00 48.50 116 LEU A C 1
ATOM 937 O O . LEU A 1 116 ? -22.664 11.419 5.835 1.00 48.50 116 LEU A O 1
ATOM 941 N N . GLU A 1 117 ? -21.604 12.708 7.357 1.00 36.75 117 GLU A N 1
ATOM 942 C CA . GLU A 1 117 ? -22.042 14.028 6.861 1.00 36.75 117 GLU A CA 1
ATOM 943 C C . GLU A 1 117 ? -20.941 14.767 6.088 1.00 36.75 117 GLU A C 1
ATOM 945 O O . GLU A 1 117 ? -19.763 14.705 6.511 1.00 36.75 117 GLU A O 1
#

pLDDT: mean 89.67, std 11.8, range [36.75, 97.88]

Organism: NCBI:txid2070753

Radius of gyration: 17.77 Å; chains: 1; bounding box: 40×43×41 Å